Protein AF-U4UZX7-F1 (afdb_monomer)

Foldseek 3Di:
DDLVPDDLVVLCVLCVVLVHRDDSVDDSVVSRVSNVVSVVVCVVVVVVPPDDDDDDDDDDDDDPCDDCVVVVVVVVVVVVVVVVVVD

pLDDT: mean 72.86, std 19.01, range [33.78, 92.94]

Secondary structure (DSSP, 8-state):
--GGGS-HHHHHHHHHHTT----TTS-HHHHHHHHHHHHHHHHHHTTS-------------------THHHHHHHHHHHHHHHHHH-

Solvent-accessible surface area (backbone atoms only — not comparable to full-atom values): 5699 Å² total; per-residue (Å²): 135,70,74,82,78,55,53,70,67,56,51,38,52,54,28,45,73,72,71,39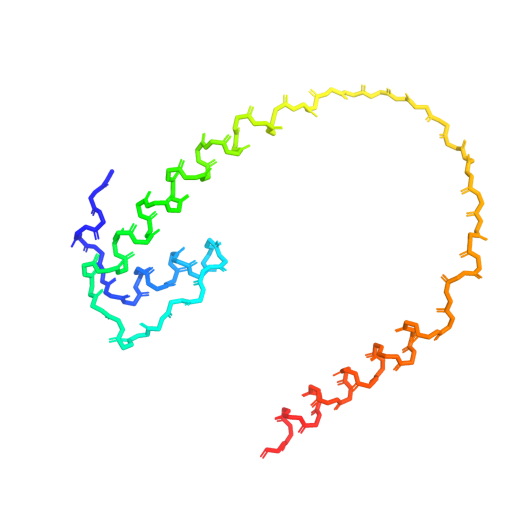,93,65,59,91,87,59,54,67,68,57,53,47,51,52,45,52,55,47,54,59,47,48,65,61,54,63,74,73,72,81,74,84,77,84,80,89,79,80,88,90,82,77,88,73,91,72,62,76,62,59,59,55,56,49,51,54,53,52,50,54,54,56,52,62,74,75,109

Sequence (87 aa):
MSLSKHTKTELLEMLSSQGIDAKSSMKKAELIELLENASASESKEAASEATEPEANTESEAKPSASQPAFLVVGVFIALAILAWIIL

Structure (mmCIF, N/CA/C/O backbone):
data_AF-U4UZX7-F1
#
_entry.id   AF-U4UZX7-F1
#
loop_
_atom_site.group_PDB
_atom_site.id
_atom_site.type_symbol
_atom_site.label_atom_id
_atom_site.label_alt_id
_atom_site.label_comp_id
_atom_site.label_asym_id
_atom_site.label_entity_id
_atom_site.label_seq_id
_atom_site.pdbx_PDB_ins_code
_atom_site.Cartn_x
_atom_site.Cartn_y
_atom_site.Cartn_z
_atom_site.occupancy
_atom_site.B_iso_or_equiv
_atom_site.auth_seq_id
_atom_site.auth_comp_id
_atom_site.auth_asym_id
_atom_site.auth_atom_id
_atom_site.pdbx_PDB_model_num
ATOM 1 N N . MET A 1 1 ? -1.041 0.782 23.628 1.00 56.03 1 MET A N 1
ATOM 2 C CA . MET A 1 1 ? 0.361 0.336 23.432 1.00 56.03 1 MET A CA 1
ATOM 3 C C . MET A 1 1 ? 1.119 1.414 22.663 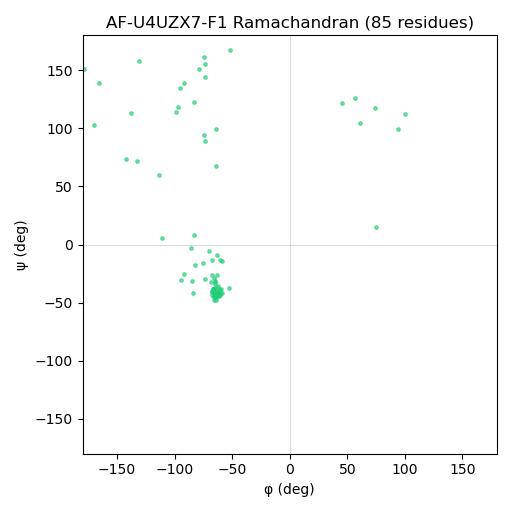1.00 56.03 1 MET A C 1
ATOM 5 O O . MET A 1 1 ? 0.469 2.171 21.963 1.00 56.03 1 MET A O 1
ATOM 9 N N . SER A 1 2 ? 2.444 1.550 22.815 1.00 72.38 2 SER A N 1
ATOM 10 C CA . SER A 1 2 ? 3.201 2.604 22.114 1.00 72.38 2 SER A CA 1
ATOM 11 C C . SER A 1 2 ? 3.842 2.065 20.835 1.00 72.38 2 SER A C 1
ATOM 13 O O . SER A 1 2 ? 4.737 1.222 20.909 1.00 72.38 2 SER A O 1
ATOM 15 N N . LEU A 1 3 ? 3.447 2.626 19.688 1.00 79.38 3 LEU A N 1
ATOM 16 C CA . LEU A 1 3 ? 3.988 2.328 18.352 1.00 79.38 3 LEU A CA 1
ATOM 17 C C . LEU A 1 3 ? 5.502 2.594 18.234 1.00 79.38 3 LEU A C 1
ATOM 19 O O . LEU A 1 3 ? 6.186 2.123 17.327 1.00 79.38 3 LEU A O 1
ATOM 23 N N . SER A 1 4 ? 6.064 3.318 19.205 1.00 78.00 4 SER A N 1
ATOM 24 C CA . SER A 1 4 ? 7.494 3.605 19.298 1.00 78.00 4 SER A CA 1
ATOM 25 C C . SER A 1 4 ? 8.369 2.360 19.491 1.00 78.00 4 SER A C 1
ATOM 27 O O . SER A 1 4 ? 9.525 2.391 19.065 1.00 78.00 4 SER A O 1
ATOM 29 N N . LYS A 1 5 ? 7.833 1.279 20.076 1.00 86.56 5 LYS A N 1
ATOM 30 C CA . LYS A 1 5 ? 8.573 0.040 20.376 1.00 86.56 5 LYS A CA 1
ATOM 31 C C . LYS A 1 5 ? 8.703 -0.910 19.182 1.00 86.56 5 LYS A C 1
ATOM 33 O O . LYS A 1 5 ? 9.572 -1.775 19.216 1.00 86.56 5 LYS A O 1
ATOM 38 N N . HIS A 1 6 ? 7.880 -0.733 18.152 1.00 86.31 6 HIS A N 1
ATOM 39 C CA . HIS A 1 6 ? 7.863 -1.602 16.979 1.00 86.31 6 HIS A CA 1
ATOM 40 C C . HIS A 1 6 ? 9.005 -1.267 16.019 1.00 86.31 6 HIS A C 1
ATOM 42 O O . HIS A 1 6 ? 9.483 -0.122 15.933 1.00 86.31 6 HIS A O 1
ATOM 48 N N . THR A 1 7 ? 9.455 -2.287 15.290 1.00 89.12 7 THR A N 1
ATOM 49 C CA . THR A 1 7 ? 10.478 -2.117 14.254 1.00 89.12 7 THR A CA 1
ATOM 50 C C . THR A 1 7 ? 9.890 -1.437 13.016 1.00 89.12 7 THR A C 1
ATOM 52 O O . THR A 1 7 ? 8.679 -1.398 12.816 1.00 89.12 7 THR A O 1
ATOM 55 N N . LYS A 1 8 ? 10.744 -0.865 12.158 1.00 88.94 8 LYS A N 1
ATOM 56 C CA . LYS A 1 8 ? 10.281 -0.199 10.929 1.00 88.94 8 LYS A CA 1
ATOM 57 C C . LYS A 1 8 ? 9.513 -1.155 10.008 1.00 88.94 8 LYS A C 1
ATOM 59 O O . LYS A 1 8 ? 8.527 -0.744 9.414 1.00 88.94 8 LYS A O 1
ATOM 64 N N . THR A 1 9 ? 9.959 -2.404 9.912 1.00 89.56 9 THR A N 1
ATOM 65 C CA . THR A 1 9 ? 9.311 -3.449 9.109 1.00 89.56 9 THR A CA 1
ATOM 66 C C . THR A 1 9 ? 7.928 -3.792 9.647 1.00 89.56 9 THR A C 1
ATOM 68 O O . THR A 1 9 ? 6.976 -3.861 8.885 1.00 89.56 9 THR A O 1
ATOM 71 N N . GLU A 1 10 ? 7.807 -3.920 10.964 1.00 89.69 10 GLU A N 1
ATOM 72 C CA . GLU A 1 10 ? 6.542 -4.224 11.634 1.00 89.69 10 GLU A CA 1
ATOM 73 C C . GLU A 1 10 ? 5.522 -3.086 11.469 1.00 89.69 10 GLU A C 1
ATOM 75 O O . GLU A 1 10 ? 4.358 -3.331 11.183 1.00 89.69 10 GLU A O 1
A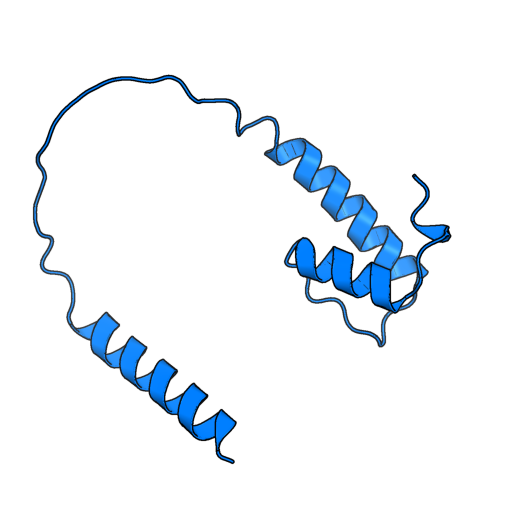TOM 80 N N . LEU A 1 11 ? 5.965 -1.824 11.521 1.00 91.25 11 LEU A N 1
ATOM 81 C CA . LEU A 1 11 ? 5.097 -0.679 11.214 1.00 91.25 11 LEU A CA 1
ATOM 82 C C . LEU A 1 11 ? 4.583 -0.699 9.764 1.00 91.25 11 LEU A C 1
ATOM 84 O O . LEU A 1 11 ? 3.439 -0.326 9.525 1.00 91.25 11 LEU A O 1
ATOM 88 N N . LEU A 1 12 ? 5.407 -1.128 8.799 1.00 90.31 12 LEU A N 1
ATOM 89 C CA . LEU A 1 12 ? 4.983 -1.278 7.400 1.00 90.31 12 LEU A CA 1
ATOM 90 C C . LEU A 1 12 ? 3.964 -2.405 7.235 1.00 90.31 12 LEU A C 1
ATOM 92 O O . LEU A 1 12 ? 2.997 -2.239 6.503 1.00 90.31 12 LEU A O 1
ATOM 96 N N . GLU A 1 13 ? 4.165 -3.528 7.922 1.00 89.31 13 GLU A N 1
ATOM 97 C CA . GLU A 1 13 ? 3.229 -4.655 7.919 1.00 89.31 13 GLU A CA 1
ATOM 98 C C . GLU A 1 13 ? 1.869 -4.253 8.506 1.00 89.31 13 GLU A C 1
ATOM 100 O O . GLU A 1 13 ? 0.829 -4.546 7.917 1.00 89.31 13 GLU A O 1
ATOM 105 N N . MET A 1 14 ? 1.863 -3.502 9.611 1.00 91.12 14 MET A N 1
ATOM 106 C CA . MET A 1 14 ? 0.633 -2.982 10.218 1.00 91.12 14 MET A CA 1
ATOM 107 C C . MET A 1 14 ? -0.071 -1.948 9.323 1.00 91.12 14 MET A C 1
ATOM 109 O O . MET A 1 14 ? -1.296 -1.950 9.228 1.00 91.12 14 MET A O 1
ATOM 113 N N . LEU A 1 15 ? 0.681 -1.079 8.637 1.00 89.19 15 LEU A N 1
ATOM 114 C CA . LEU A 1 15 ? 0.123 -0.152 7.642 1.00 89.19 15 LEU A CA 1
ATOM 115 C C . LEU A 1 15 ? -0.471 -0.913 6.453 1.00 89.19 15 LEU A C 1
ATOM 117 O O . LEU A 1 15 ? -1.600 -0.640 6.059 1.00 89.19 15 LEU A O 1
ATOM 121 N N . SER A 1 16 ? 0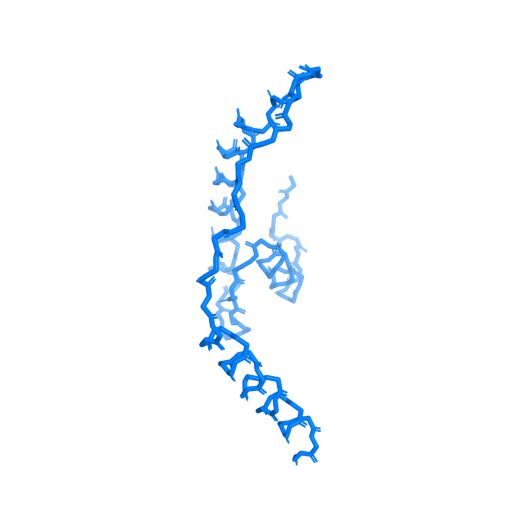.242 -1.919 5.947 1.00 87.19 16 SER A N 1
ATOM 122 C CA . SER A 1 16 ? -0.242 -2.786 4.872 1.00 87.19 16 SER A CA 1
ATOM 123 C C . SER A 1 16 ? -1.493 -3.563 5.283 1.00 87.19 16 SER A C 1
ATOM 125 O O . SER A 1 16 ? -2.378 -3.752 4.455 1.00 87.19 16 SER A O 1
ATOM 127 N N . SER A 1 17 ? -1.586 -3.987 6.547 1.00 86.94 17 SER A N 1
ATOM 128 C CA . SER A 1 17 ? -2.771 -4.657 7.104 1.00 86.94 17 SER A CA 1
ATOM 129 C C . SER A 1 17 ? -3.987 -3.729 7.140 1.00 86.94 17 SER A C 1
ATOM 131 O O . SER A 1 17 ? -5.105 -4.183 6.931 1.00 86.94 17 SER A O 1
ATOM 133 N N . GLN A 1 18 ? -3.762 -2.425 7.320 1.00 85.38 18 GLN A N 1
ATOM 134 C CA . GLN A 1 18 ? -4.786 -1.381 7.201 1.00 85.38 18 GLN A CA 1
ATOM 135 C C . GLN A 1 18 ? -5.018 -0.923 5.745 1.00 85.38 18 GLN A C 1
ATOM 137 O O . GLN A 1 18 ? -5.717 0.059 5.511 1.00 85.38 18 GLN A O 1
ATOM 142 N N . GLY A 1 19 ? -4.424 -1.593 4.747 1.00 85.50 19 GLY A N 1
ATOM 143 C CA . GLY A 1 19 ? -4.574 -1.243 3.329 1.00 85.50 19 GLY A CA 1
ATOM 144 C C . GLY A 1 19 ? -3.784 -0.006 2.887 1.00 85.50 19 GLY A C 1
ATOM 145 O O . GLY A 1 19 ? -4.047 0.545 1.818 1.00 85.50 19 GLY A O 1
ATOM 146 N N . ILE A 1 20 ? -2.817 0.445 3.690 1.00 86.19 20 ILE A N 1
ATOM 147 C CA . ILE A 1 20 ? -2.016 1.642 3.426 1.00 86.19 20 ILE A CA 1
ATOM 148 C C . ILE A 1 20 ? -0.672 1.224 2.822 1.00 86.19 20 ILE A C 1
ATOM 150 O O . ILE A 1 20 ? 0.162 0.613 3.492 1.00 86.19 20 ILE A O 1
ATOM 154 N N . ASP A 1 21 ? -0.440 1.597 1.559 1.00 84.62 21 ASP A N 1
ATOM 155 C CA . ASP A 1 21 ? 0.835 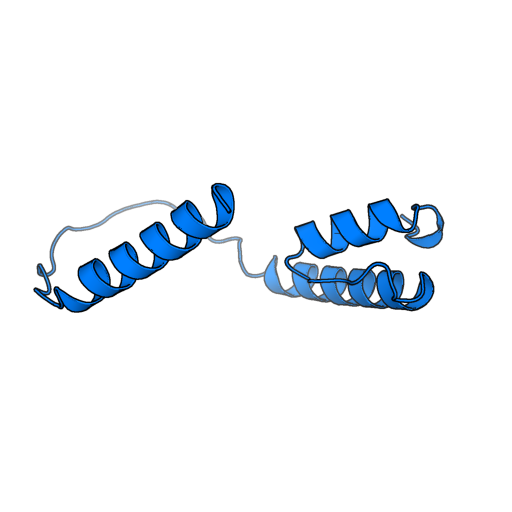1.360 0.870 1.00 84.62 21 ASP A CA 1
ATOM 156 C C . ASP A 1 21 ? 1.916 2.316 1.398 1.00 84.62 21 ASP A C 1
ATOM 158 O O . ASP A 1 21 ? 2.105 3.442 0.928 1.00 84.62 21 ASP A O 1
ATOM 162 N N . ALA A 1 22 ? 2.610 1.873 2.443 1.00 86.44 22 ALA A N 1
ATOM 163 C CA . ALA A 1 22 ? 3.719 2.598 3.037 1.00 86.44 22 ALA A CA 1
ATOM 164 C C . ALA A 1 22 ? 5.053 2.114 2.458 1.00 86.44 22 ALA A C 1
ATOM 166 O O . ALA A 1 22 ? 5.335 0.920 2.362 1.00 86.44 22 ALA A O 1
ATOM 167 N N . LYS A 1 23 ? 5.931 3.055 2.100 1.00 86.38 23 LYS A N 1
ATOM 168 C CA . LYS A 1 23 ? 7.244 2.731 1.525 1.00 86.38 23 LYS A CA 1
ATOM 169 C C . LYS A 1 23 ? 8.301 2.621 2.612 1.00 86.38 23 LYS A C 1
ATOM 171 O O . LYS A 1 23 ? 8.440 3.508 3.452 1.00 86.38 23 LYS A O 1
ATOM 176 N N . SER A 1 24 ? 9.183 1.628 2.498 1.00 81.81 24 SER A N 1
ATOM 177 C CA . SER A 1 24 ? 10.361 1.508 3.374 1.00 81.81 24 SER A CA 1
ATOM 178 C C . SER A 1 24 ? 11.321 2.706 3.278 1.00 81.81 24 SER A C 1
ATOM 180 O O . SER A 1 24 ? 12.154 2.907 4.154 1.00 81.81 24 SER A O 1
ATOM 182 N N . SER A 1 25 ? 11.192 3.583 2.279 1.00 82.88 25 SER A N 1
ATOM 183 C CA . SER A 1 25 ? 11.954 4.839 2.234 1.00 82.88 25 SER A CA 1
ATOM 184 C C . SER A 1 25 ? 11.447 5.920 3.207 1.00 82.88 25 SER A C 1
ATOM 186 O O . SER A 1 25 ? 12.183 6.871 3.465 1.00 82.88 25 SER A O 1
ATOM 188 N N . MET A 1 26 ? 10.229 5.807 3.753 1.00 85.06 26 MET A N 1
ATOM 189 C CA . MET A 1 26 ? 9.663 6.795 4.683 1.00 85.06 26 MET A CA 1
ATOM 190 C C . MET A 1 26 ? 10.319 6.726 6.074 1.00 85.06 26 MET A C 1
ATOM 192 O O . MET A 1 26 ? 10.898 5.706 6.482 1.00 85.06 26 MET A O 1
ATOM 196 N N . LYS A 1 27 ? 10.270 7.838 6.819 1.00 89.69 27 LYS A N 1
ATOM 197 C CA . LYS A 1 27 ? 10.826 7.915 8.177 1.00 89.69 27 LYS A CA 1
ATOM 198 C C . LYS A 1 27 ? 9.934 7.162 9.159 1.00 89.69 27 LYS A C 1
ATOM 200 O O . LYS A 1 27 ? 8.717 7.239 9.076 1.00 89.69 27 LYS A O 1
ATOM 205 N N . LYS A 1 28 ? 10.536 6.507 10.161 1.00 88.06 28 LYS A N 1
ATOM 206 C CA . LYS A 1 28 ? 9.798 5.786 11.220 1.00 88.06 28 LYS A CA 1
ATOM 207 C C . LYS A 1 28 ? 8.736 6.660 11.900 1.00 88.06 28 LYS A C 1
ATOM 209 O O . LYS A 1 28 ? 7.676 6.154 12.229 1.00 88.06 28 LYS A O 1
ATOM 214 N N . ALA A 1 29 ? 9.026 7.947 12.100 1.00 89.31 29 ALA A N 1
ATOM 215 C CA . ALA A 1 29 ? 8.076 8.895 12.679 1.00 89.31 29 ALA A CA 1
ATOM 216 C C . ALA A 1 29 ? 6.826 9.076 11.800 1.00 89.31 29 ALA A C 1
ATOM 218 O O . ALA A 1 29 ? 5.720 9.006 12.317 1.00 89.31 29 ALA A O 1
ATOM 219 N N . GLU A 1 30 ? 7.007 9.209 10.483 1.00 88.94 30 GLU A N 1
ATOM 220 C CA . GLU A 1 30 ? 5.898 9.347 9.530 1.00 88.94 30 GLU A CA 1
ATOM 221 C C . GLU A 1 30 ? 5.053 8.068 9.477 1.00 88.94 30 GLU A C 1
ATOM 223 O O . GLU A 1 30 ? 3.834 8.141 9.520 1.00 88.94 30 GLU A O 1
ATOM 228 N N . LEU A 1 31 ? 5.676 6.880 9.482 1.00 90.25 31 LEU A N 1
ATOM 229 C CA . LEU A 1 31 ? 4.930 5.612 9.547 1.00 90.25 31 LEU A CA 1
ATOM 230 C C . LEU A 1 31 ? 4.056 5.519 10.807 1.00 90.25 31 LEU A C 1
ATOM 232 O O . LEU A 1 31 ? 2.930 5.040 10.734 1.00 90.25 31 LEU A O 1
ATOM 236 N N . ILE A 1 32 ? 4.578 5.950 11.960 1.00 90.88 32 ILE A N 1
ATOM 237 C CA . ILE A 1 32 ? 3.833 5.936 13.227 1.00 90.88 32 ILE A CA 1
ATOM 238 C C . ILE A 1 32 ? 2.643 6.891 13.158 1.00 90.88 32 ILE A C 1
ATOM 240 O O . ILE A 1 32 ? 1.554 6.516 13.572 1.00 90.88 32 ILE A O 1
ATOM 244 N N . GLU A 1 33 ? 2.842 8.091 12.617 1.00 89.25 33 GLU A N 1
ATOM 245 C CA . GLU A 1 33 ? 1.774 9.076 12.445 1.00 89.25 33 GLU A CA 1
ATOM 246 C C . GLU A 1 33 ? 0.681 8.574 11.491 1.00 89.25 33 GLU A C 1
ATOM 248 O O . GLU A 1 33 ? -0.504 8.720 11.788 1.00 89.25 33 GLU A O 1
ATOM 253 N N . LEU A 1 34 ? 1.050 7.928 10.379 1.00 88.81 34 LEU A N 1
ATOM 254 C CA . LEU A 1 34 ? 0.083 7.300 9.473 1.00 88.81 34 LEU A CA 1
ATOM 255 C C . LEU A 1 34 ? -0.710 6.200 10.186 1.00 88.81 34 LEU A C 1
ATOM 257 O O . LEU A 1 34 ? -1.926 6.136 10.039 1.00 88.81 34 LEU A O 1
ATOM 261 N N . LEU A 1 35 ? -0.033 5.358 10.971 1.00 87.88 35 LEU A N 1
ATOM 262 C CA . LEU A 1 35 ? -0.669 4.260 11.693 1.00 87.88 35 LEU A CA 1
ATOM 263 C C . LEU A 1 35 ? -1.610 4.783 12.790 1.00 87.88 35 LEU A C 1
ATOM 265 O O . LEU A 1 35 ? -2.703 4.258 12.948 1.00 87.88 35 LEU A O 1
ATOM 269 N N . GLU A 1 36 ? -1.220 5.842 13.504 1.00 87.62 36 GLU A N 1
ATOM 270 C CA . GLU A 1 36 ? -2.041 6.486 14.535 1.00 87.62 36 GLU A CA 1
ATOM 271 C C . GLU A 1 36 ? -3.298 7.140 13.940 1.00 87.62 36 GLU A C 1
ATOM 273 O O . GLU A 1 36 ? -4.397 6.939 14.457 1.00 87.62 36 GLU A O 1
ATOM 278 N N . ASN A 1 37 ? -3.164 7.849 12.813 1.00 86.75 37 ASN A N 1
ATOM 279 C CA . ASN A 1 37 ? -4.304 8.422 12.089 1.00 86.75 37 ASN A CA 1
ATOM 280 C C . ASN A 1 37 ? -5.228 7.345 11.501 1.00 86.75 37 ASN A C 1
ATOM 282 O O . ASN A 1 37 ? -6.451 7.504 11.514 1.00 86.75 37 ASN A O 1
ATOM 286 N N . ALA A 1 38 ? -4.659 6.246 11.002 1.00 84.06 38 ALA A N 1
ATOM 287 C CA . ALA A 1 38 ? -5.419 5.116 10.483 1.00 84.06 38 ALA A CA 1
ATOM 288 C C . ALA A 1 38 ? -6.219 4.423 11.593 1.00 84.06 38 ALA A C 1
ATOM 290 O O . ALA A 1 38 ? -7.431 4.280 11.464 1.00 84.06 38 ALA A O 1
ATOM 291 N N . SER A 1 39 ? -5.598 4.124 12.739 1.00 75.31 39 SER A N 1
ATOM 292 C CA . SER A 1 39 ? -6.295 3.539 13.893 1.00 75.31 39 SER A CA 1
ATOM 293 C C . SER A 1 39 ? -7.351 4.483 14.492 1.00 75.31 39 SER A C 1
ATOM 295 O O . SER A 1 39 ? -8.402 4.043 14.967 1.00 75.31 39 SER A O 1
ATOM 297 N N . ALA A 1 40 ? -7.121 5.799 14.444 1.00 71.25 40 ALA A N 1
ATOM 298 C CA . ALA A 1 40 ? -8.131 6.794 14.810 1.00 71.25 40 ALA A CA 1
ATOM 299 C C . ALA A 1 40 ? -9.316 6.836 13.822 1.00 71.25 40 ALA A C 1
ATOM 301 O O . ALA A 1 40 ? -10.423 7.212 14.205 1.00 71.25 40 ALA A O 1
ATOM 302 N N . SER A 1 41 ? -9.099 6.442 12.565 1.00 62.31 41 SER A N 1
ATOM 303 C CA . SER A 1 41 ? -10.143 6.361 11.537 1.00 62.31 41 SER A CA 1
ATOM 304 C C . SER A 1 41 ? -10.915 5.038 11.620 1.00 62.31 41 SER A C 1
ATOM 306 O O . SER A 1 41 ? -12.144 5.056 11.612 1.00 62.31 41 SER A O 1
ATOM 308 N N . GLU A 1 42 ? -10.225 3.915 11.849 1.00 59.09 42 GLU A N 1
ATOM 309 C CA . GLU A 1 42 ? -10.832 2.593 12.070 1.00 59.09 42 GLU A CA 1
ATOM 310 C C . GLU A 1 42 ? -11.751 2.590 13.302 1.00 59.09 42 GLU A C 1
ATOM 312 O O . GLU A 1 42 ? -12.864 2.074 13.256 1.00 59.09 42 GLU A O 1
ATOM 317 N N . SER A 1 43 ? -11.365 3.275 14.383 1.00 54.59 43 SER A N 1
ATOM 318 C CA . SER A 1 43 ? -12.226 3.437 15.568 1.00 54.59 43 SER A CA 1
ATOM 319 C C . SER A 1 43 ? -13.473 4.304 15.333 1.00 54.59 43 SER A C 1
ATOM 321 O O . SER A 1 43 ? -14.392 4.282 16.154 1.00 54.59 43 SER A O 1
ATOM 323 N N . LYS A 1 44 ? -13.543 5.040 14.216 1.00 49.00 44 LYS A N 1
ATOM 324 C CA . LYS A 1 44 ? -14.720 5.822 13.822 1.00 49.00 44 LYS A CA 1
ATOM 325 C C . LYS A 1 44 ? -15.639 5.056 12.866 1.00 49.00 44 LYS A C 1
ATOM 327 O O . LYS A 1 44 ? -16.850 5.254 12.933 1.00 49.00 44 LYS A O 1
ATOM 332 N N . GLU A 1 45 ? -15.095 4.163 12.039 1.00 46.75 45 GLU A N 1
ATOM 333 C CA . GLU A 1 45 ? -15.880 3.286 11.153 1.00 46.75 45 GLU A CA 1
ATOM 334 C C . GLU A 1 45 ? -16.368 2.007 11.857 1.00 46.75 45 GLU A C 1
ATOM 336 O O . GLU A 1 45 ? -17.504 1.593 11.636 1.00 46.75 45 GLU A O 1
ATOM 341 N N . ALA A 1 46 ? -15.623 1.472 12.830 1.00 46.28 46 ALA A N 1
ATOM 342 C CA . ALA A 1 46 ? -16.038 0.311 13.629 1.00 46.28 46 ALA A CA 1
ATOM 343 C C . ALA A 1 46 ? -17.204 0.593 14.605 1.00 46.28 46 ALA A C 1
ATOM 345 O O . ALA A 1 46 ? -17.732 -0.325 15.228 1.00 46.28 46 ALA A O 1
ATOM 346 N N . ALA A 1 47 ? -17.650 1.848 14.733 1.00 43.91 47 ALA A N 1
ATOM 347 C CA . ALA 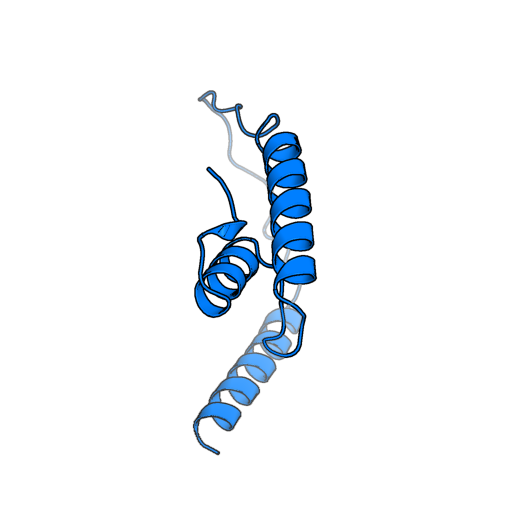A 1 47 ? -18.896 2.190 15.424 1.00 43.91 47 ALA A CA 1
ATOM 348 C C . ALA A 1 47 ? -20.144 2.096 14.515 1.00 43.91 47 ALA A C 1
ATOM 350 O O . ALA A 1 47 ? -21.254 2.313 14.998 1.00 43.91 47 ALA A O 1
ATOM 351 N N . SER A 1 48 ? -19.987 1.788 13.217 1.00 44.06 48 SER A N 1
ATOM 352 C CA . SER A 1 48 ? -21.095 1.542 12.273 1.00 44.06 48 SER A CA 1
ATOM 353 C C . SER A 1 48 ? -21.214 0.089 11.799 1.00 44.06 48 SER A C 1
ATOM 355 O O . SER A 1 48 ? -22.100 -0.207 11.005 1.00 44.06 48 SER A O 1
ATOM 357 N N . GLU A 1 49 ? -20.413 -0.838 12.332 1.00 41.12 49 GLU A N 1
ATOM 358 C CA . GLU A 1 49 ? -20.576 -2.284 12.112 1.00 41.12 49 GLU A CA 1
ATOM 359 C C . GLU A 1 49 ? -20.957 -2.997 13.415 1.00 41.12 49 GLU A C 1
ATOM 361 O O . GLU A 1 49 ? -20.284 -3.887 13.922 1.00 41.12 49 GLU A O 1
ATOM 366 N N . ALA A 1 50 ? -22.091 -2.582 13.972 1.00 46.78 50 ALA A N 1
ATOM 367 C CA . ALA A 1 50 ? -22.871 -3.393 14.898 1.00 46.78 50 ALA A CA 1
ATOM 368 C C . ALA A 1 50 ? -24.335 -3.333 14.456 1.00 46.78 50 ALA A C 1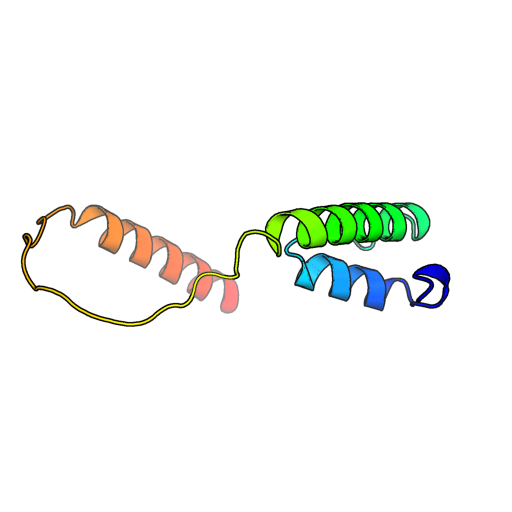
ATOM 370 O O . ALA A 1 50 ? -25.176 -2.662 15.050 1.00 46.78 50 ALA A O 1
ATOM 371 N N . THR A 1 51 ? -24.641 -3.989 13.342 1.00 35.97 51 THR A N 1
ATOM 372 C CA . THR A 1 51 ? -26.015 -4.352 12.990 1.00 35.97 51 THR A CA 1
ATOM 373 C C . THR A 1 51 ? -25.980 -5.730 12.342 1.00 35.97 51 THR A C 1
ATOM 375 O O . THR A 1 51 ? -26.153 -5.882 11.141 1.00 35.97 51 THR A O 1
ATOM 378 N N . GLU A 1 52 ? -25.759 -6.752 13.163 1.00 46.97 52 GLU A N 1
ATOM 379 C CA . GLU A 1 52 ? -26.620 -7.925 13.045 1.00 46.97 52 GLU A CA 1
ATOM 380 C C . GLU A 1 52 ? -27.884 -7.599 13.847 1.00 46.97 52 GLU A C 1
ATOM 382 O O . GLU A 1 52 ? -27.808 -7.213 15.019 1.00 46.97 52 GLU A O 1
ATOM 387 N N . PRO A 1 53 ? -29.050 -7.662 13.196 1.00 41.97 53 PRO A N 1
ATOM 388 C CA . PRO A 1 53 ? -29.948 -8.723 13.604 1.00 41.97 53 PRO A CA 1
ATOM 389 C C . PRO A 1 53 ? -30.497 -9.512 12.414 1.00 41.97 53 PRO A C 1
ATOM 391 O O . PRO A 1 53 ? -30.533 -9.072 11.268 1.00 41.97 53 PRO A O 1
ATOM 394 N N . GLU A 1 54 ? -30.912 -10.716 12.767 1.00 45.94 54 GLU A N 1
ATOM 395 C CA . GLU A 1 54 ? -31.522 -11.744 11.948 1.00 45.94 54 GLU A CA 1
ATOM 396 C C . GLU A 1 54 ? -32.737 -11.296 11.110 1.00 45.94 54 GLU A C 1
ATOM 398 O O . GLU A 1 54 ? -33.422 -10.320 11.412 1.00 45.94 54 GLU A O 1
ATOM 403 N N . ALA A 1 55 ? -33.080 -12.202 10.184 1.00 39.38 55 ALA A N 1
ATOM 404 C CA . ALA A 1 55 ? -34.443 -12.636 9.866 1.00 39.38 55 ALA A CA 1
ATOM 405 C C . ALA A 1 55 ? -35.109 -12.019 8.611 1.00 39.38 55 ALA A C 1
ATOM 407 O O . ALA A 1 55 ? -35.536 -10.871 8.612 1.00 39.38 55 ALA A O 1
ATOM 408 N N . ASN A 1 56 ? -35.320 -12.902 7.609 1.00 44.53 56 ASN A N 1
ATOM 409 C CA . ASN A 1 56 ? -36.373 -12.922 6.562 1.00 44.53 56 ASN A CA 1
ATOM 410 C C . ASN A 1 56 ? -36.504 -11.672 5.661 1.00 44.53 56 ASN A C 1
ATOM 412 O O . ASN A 1 56 ? -36.773 -10.574 6.123 1.00 44.53 56 ASN A O 1
ATOM 416 N N . THR A 1 57 ? -36.467 -11.761 4.326 1.00 33.78 57 THR A N 1
ATOM 417 C CA . THR A 1 57 ? -37.511 -12.355 3.461 1.00 33.78 57 THR A CA 1
ATOM 418 C C . THR A 1 57 ? -37.048 -12.269 1.988 1.00 33.78 57 THR A C 1
ATOM 420 O O . THR A 1 57 ? -36.352 -11.323 1.645 1.00 33.78 57 THR A O 1
ATOM 423 N N . GLU A 1 58 ? -37.494 -13.216 1.148 1.00 37.72 58 GLU A N 1
ATOM 424 C CA . GLU A 1 58 ? -37.794 -13.058 -0.299 1.00 37.72 58 GLU A CA 1
ATOM 425 C C . GLU A 1 58 ? -36.649 -12.629 -1.246 1.00 37.72 58 GLU A C 1
ATOM 427 O O . GLU A 1 58 ? -36.157 -11.511 -1.238 1.00 37.72 58 GLU A O 1
ATOM 432 N N . SER A 1 59 ? -36.086 -13.529 -2.054 1.00 51.12 59 SER A N 1
ATOM 433 C CA . SER A 1 59 ? -36.622 -13.949 -3.359 1.00 51.12 59 SER A CA 1
ATOM 434 C C . SER A 1 59 ? -37.095 -12.795 -4.259 1.00 51.12 59 SER A C 1
ATOM 436 O O . SER A 1 59 ? -38.051 -12.101 -3.948 1.00 51.12 59 SER A O 1
ATOM 438 N N . GLU A 1 60 ? -36.470 -12.740 -5.441 1.00 49.59 60 GLU A N 1
ATOM 439 C CA . GLU A 1 60 ? -36.906 -12.072 -6.676 1.00 49.59 60 GLU A CA 1
ATOM 440 C C . GLU A 1 60 ? -36.408 -10.635 -6.950 1.00 49.59 60 GLU A C 1
ATOM 442 O O . GLU A 1 60 ? -36.994 -9.652 -6.521 1.00 49.59 60 GLU A O 1
ATOM 447 N N . ALA A 1 61 ? -35.375 -10.517 -7.803 1.00 44.28 61 ALA A N 1
ATOM 448 C CA . ALA A 1 61 ? -35.407 -9.613 -8.964 1.00 44.28 61 ALA A CA 1
ATOM 449 C C . ALA A 1 61 ? -34.208 -9.826 -9.920 1.00 44.28 61 ALA A C 1
ATOM 451 O O . ALA A 1 61 ? -33.127 -9.283 -9.725 1.00 44.28 61 ALA A O 1
ATOM 452 N N . LYS A 1 62 ? -34.496 -10.506 -11.042 1.00 40.50 62 LYS A N 1
ATOM 453 C CA . LYS A 1 62 ? -34.000 -10.205 -12.404 1.00 40.50 62 LYS A CA 1
ATOM 454 C C . LYS A 1 62 ? -32.523 -10.531 -12.738 1.00 40.50 62 LYS A C 1
ATOM 456 O O . LYS A 1 62 ? -31.612 -9.879 -12.235 1.00 40.50 62 LYS A O 1
ATOM 461 N N . PRO A 1 63 ? -32.251 -11.437 -13.705 1.00 49.00 63 PRO A N 1
ATOM 462 C CA . PRO A 1 63 ? -30.919 -11.563 -14.273 1.00 49.00 63 PRO A CA 1
ATOM 463 C C . PRO A 1 63 ? -30.716 -10.355 -15.192 1.00 49.00 63 PRO A C 1
ATOM 465 O O . PRO A 1 63 ? -31.156 -10.345 -16.343 1.00 49.00 63 PRO A O 1
ATOM 468 N N . SER A 1 64 ? -30.111 -9.286 -14.679 1.00 45.84 64 SER A N 1
ATOM 469 C CA . SER A 1 64 ? -29.608 -8.222 -15.543 1.00 45.84 64 SER A CA 1
ATOM 470 C C . SER A 1 64 ? -28.499 -8.814 -16.403 1.00 45.84 64 SER A C 1
ATOM 472 O O . SER A 1 64 ? -27.364 -8.976 -15.967 1.00 45.84 64 SER A O 1
ATOM 474 N N . ALA A 1 65 ? -28.864 -9.160 -17.636 1.00 58.69 65 ALA A N 1
ATOM 475 C CA . ALA A 1 65 ? -27.989 -9.485 -18.751 1.00 58.69 65 ALA A CA 1
ATOM 476 C C . ALA A 1 65 ? -27.148 -8.254 -19.152 1.00 58.69 65 ALA A C 1
ATOM 478 O O . ALA A 1 65 ? -27.327 -7.661 -20.212 1.00 58.69 65 ALA A O 1
ATOM 479 N N . SER A 1 66 ? -26.245 -7.853 -18.262 1.00 56.06 66 SER A N 1
ATOM 480 C CA . SER A 1 66 ? -25.267 -6.781 -18.415 1.00 56.06 66 SER A CA 1
ATOM 481 C C . SER A 1 66 ? -23.966 -7.322 -17.820 1.00 56.06 66 SER A C 1
ATOM 483 O O . SER A 1 66 ? -23.919 -7.623 -16.639 1.00 56.06 66 SER A O 1
ATOM 485 N N . GLN A 1 67 ? -22.877 -7.569 -18.536 1.00 58.25 67 GLN A N 1
ATOM 486 C CA . GLN A 1 67 ? -22.496 -7.265 -19.908 1.00 58.25 67 GLN A CA 1
ATOM 487 C C . GLN A 1 67 ? -21.264 -8.165 -20.183 1.00 58.25 67 GLN A C 1
ATOM 489 O O . GLN A 1 67 ? -20.396 -8.258 -19.310 1.00 58.25 67 GLN A O 1
ATOM 494 N N . PRO A 1 68 ? -21.101 -8.795 -21.361 1.00 59.16 68 PRO A N 1
ATOM 495 C CA . PRO A 1 68 ? -19.943 -9.660 -21.658 1.00 59.16 68 PRO A CA 1
ATOM 496 C C . PRO A 1 68 ? -18.585 -8.927 -21.643 1.00 59.16 68 PRO A C 1
ATOM 498 O O . PRO A 1 68 ? -17.534 -9.564 -21.674 1.00 59.16 68 PRO A O 1
ATOM 501 N N . ALA A 1 69 ? -18.585 -7.59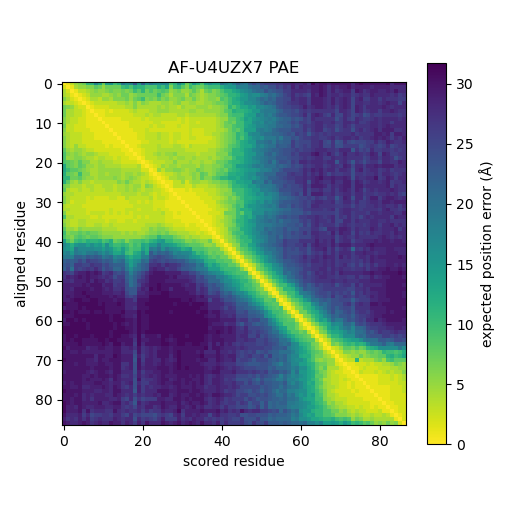3 -21.559 1.00 61.97 69 ALA A N 1
ATOM 502 C CA . ALA A 1 69 ? -17.378 -6.774 -21.516 1.00 61.97 69 ALA A CA 1
ATOM 503 C C . ALA A 1 69 ? -16.527 -7.008 -20.253 1.00 61.97 69 ALA A C 1
ATOM 505 O O . ALA A 1 69 ? -15.302 -6.994 -20.347 1.00 61.97 69 ALA A O 1
ATOM 506 N N . PHE A 1 70 ? -17.143 -7.289 -19.096 1.00 60.59 70 PHE A N 1
ATOM 507 C CA . PHE A 1 70 ? -16.390 -7.552 -17.861 1.00 60.59 70 PHE A CA 1
ATOM 508 C C . PHE A 1 70 ? -15.608 -8.869 -17.915 1.00 60.59 70 PHE A C 1
ATOM 510 O O . PHE A 1 70 ? -14.506 -8.940 -17.377 1.00 60.59 70 PHE A O 1
ATOM 517 N N . LEU A 1 71 ? -16.120 -9.886 -18.618 1.00 73.62 71 LEU A N 1
ATOM 518 C CA . LEU A 1 71 ? -15.401 -11.150 -18.809 1.00 73.62 71 LEU A CA 1
ATOM 519 C C . LEU A 1 71 ? -14.162 -10.962 -19.686 1.00 73.62 71 LEU A C 1
ATOM 521 O O . LEU A 1 71 ? -13.093 -11.464 -19.354 1.00 73.62 71 LEU A O 1
ATOM 525 N N . VAL A 1 72 ? -14.286 -10.199 -20.774 1.00 75.62 72 VAL A N 1
ATOM 526 C CA . VAL A 1 72 ? -13.162 -9.915 -21.675 1.00 75.62 72 VAL A CA 1
ATOM 527 C C . VAL A 1 72 ? -12.078 -9.120 -20.944 1.00 75.62 72 VAL A C 1
ATOM 529 O O . VAL A 1 72 ? -10.914 -9.512 -20.969 1.00 75.62 72 VAL A O 1
ATOM 532 N N . VAL A 1 73 ? -12.457 -8.056 -20.227 1.00 80.25 73 VAL A N 1
ATOM 533 C CA . VAL A 1 73 ? -11.521 -7.253 -19.423 1.00 80.25 73 VAL A CA 1
ATOM 534 C C . VAL A 1 73 ? -10.858 -8.101 -18.330 1.00 80.25 73 VAL A C 1
ATOM 536 O O . VAL A 1 73 ? -9.640 -8.041 -18.174 1.00 80.25 73 VAL A O 1
ATOM 539 N N . GLY A 1 74 ? -11.619 -8.951 -17.633 1.00 82.62 74 GLY A N 1
ATOM 540 C CA . GLY A 1 74 ? -11.087 -9.860 -16.615 1.00 82.62 74 GLY A CA 1
ATOM 541 C C . GLY A 1 74 ? -10.055 -10.853 -17.161 1.00 82.62 74 GLY A C 1
ATOM 542 O O . GLY A 1 74 ? -9.008 -11.051 -16.547 1.00 82.62 74 GLY A O 1
ATOM 543 N N . VAL A 1 75 ? -10.297 -11.427 -18.345 1.00 87.62 75 VAL A N 1
ATOM 544 C CA . VAL A 1 75 ? -9.354 -12.351 -19.001 1.00 87.62 75 VAL A CA 1
ATOM 545 C C . VAL A 1 75 ? -8.048 -11.648 -19.382 1.00 87.62 75 VAL A C 1
ATOM 547 O O . VAL A 1 75 ? -6.975 -12.212 -19.170 1.00 87.62 75 VAL A O 1
ATOM 550 N N . PHE A 1 76 ? -8.102 -10.410 -19.883 1.00 91.00 76 PHE A N 1
ATOM 551 C CA . PHE A 1 76 ? -6.887 -9.645 -20.191 1.00 91.00 76 PHE A CA 1
ATOM 552 C C . PHE A 1 76 ? -6.046 -9.353 -18.944 1.00 91.00 76 PHE A C 1
ATOM 554 O O . PHE A 1 76 ? -4.822 -9.484 -18.989 1.00 91.00 76 PHE A O 1
ATOM 561 N N . ILE A 1 77 ? -6.693 -9.014 -17.826 1.00 91.25 77 ILE A N 1
ATOM 562 C CA . ILE A 1 77 ? -6.013 -8.776 -16.546 1.00 91.25 77 ILE A CA 1
ATOM 563 C C . ILE A 1 77 ? -5.344 -10.065 -16.051 1.00 91.25 77 ILE A C 1
ATOM 565 O O . ILE A 1 77 ? -4.171 -10.047 -15.681 1.00 91.25 77 ILE A O 1
ATOM 569 N N . ALA A 1 78 ? -6.049 -11.197 -16.107 1.00 90.75 78 ALA A N 1
ATOM 570 C CA . ALA A 1 78 ? -5.501 -12.488 -15.697 1.00 90.75 78 ALA A CA 1
ATOM 571 C C . ALA A 1 78 ? -4.280 -12.905 -16.541 1.00 90.75 78 ALA A C 1
ATOM 573 O O . ALA A 1 78 ? -3.278 -13.360 -15.990 1.00 90.75 78 ALA A O 1
ATOM 574 N N . LEU A 1 79 ? -4.329 -12.707 -17.865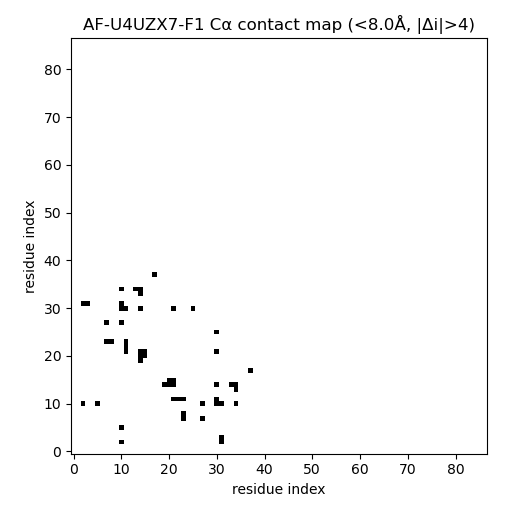 1.00 92.81 79 LEU A N 1
ATOM 575 C CA . LEU A 1 79 ? -3.208 -13.015 -18.760 1.00 92.81 79 LEU A CA 1
ATOM 576 C C . LEU A 1 79 ? -1.997 -12.109 -18.519 1.00 92.81 79 LEU A C 1
ATOM 578 O O . LEU A 1 79 ? -0.869 -12.593 -18.572 1.00 92.81 79 LEU A O 1
ATOM 582 N N . ALA A 1 80 ? -2.210 -10.824 -18.228 1.00 92.94 80 ALA A N 1
ATOM 583 C CA . ALA A 1 80 ? -1.124 -9.897 -17.922 1.00 92.94 80 ALA A CA 1
ATOM 584 C C . ALA A 1 80 ? -0.384 -10.291 -16.633 1.00 92.94 80 ALA A C 1
ATOM 586 O O . ALA A 1 80 ? 0.845 -10.301 -16.614 1.00 92.94 80 ALA A O 1
ATOM 587 N N . ILE A 1 81 ? -1.120 -10.679 -15.584 1.00 91.19 81 ILE A N 1
ATOM 588 C CA . ILE A 1 81 ? -0.531 -11.153 -14.322 1.00 91.19 81 ILE A CA 1
ATOM 589 C C . ILE A 1 81 ? 0.219 -12.470 -14.544 1.00 91.19 81 ILE A C 1
ATOM 591 O O . ILE A 1 81 ? 1.353 -12.613 -14.097 1.00 91.19 81 ILE A O 1
ATOM 595 N N . LEU A 1 82 ? -0.376 -13.420 -15.272 1.00 90.44 82 LEU A N 1
ATOM 596 C CA . LEU A 1 82 ? 0.269 -14.702 -15.557 1.00 90.44 82 LEU A CA 1
ATOM 597 C C . LEU A 1 82 ? 1.557 -14.531 -16.376 1.00 90.44 82 LEU A C 1
ATOM 599 O O . LEU A 1 82 ? 2.557 -15.179 -16.081 1.00 90.44 82 LEU A O 1
ATOM 603 N N . ALA A 1 83 ? 1.554 -13.636 -17.368 1.00 90.25 83 ALA A N 1
ATOM 604 C CA . ALA A 1 83 ? 2.746 -13.307 -18.146 1.00 90.25 83 ALA A CA 1
ATOM 605 C C . ALA A 1 83 ? 3.830 -12.630 -17.291 1.00 90.25 83 ALA A C 1
ATOM 607 O O . ALA A 1 83 ? 5.008 -12.929 -17.463 1.00 90.25 83 ALA A O 1
ATOM 608 N N . TRP A 1 84 ? 3.441 -11.770 -16.345 1.00 90.44 84 TRP A N 1
ATOM 609 C CA . TRP A 1 84 ? 4.365 -11.110 -15.418 1.00 90.44 84 TRP A CA 1
ATOM 610 C C . TRP A 1 84 ? 5.051 -12.084 -14.449 1.00 90.44 84 TRP A C 1
ATOM 612 O O . TRP A 1 84 ? 6.164 -11.826 -14.017 1.00 90.44 84 TRP A O 1
ATOM 622 N N . ILE A 1 85 ? 4.405 -13.202 -14.101 1.00 84.69 85 ILE A N 1
ATOM 623 C CA . ILE A 1 85 ? 4.986 -14.224 -13.212 1.00 84.69 85 ILE A CA 1
ATOM 624 C C . ILE A 1 85 ? 6.081 -15.043 -13.918 1.00 84.69 85 ILE A C 1
ATOM 626 O O . ILE A 1 85 ? 6.981 -15.556 -13.257 1.00 84.69 85 ILE A O 1
ATOM 630 N N . ILE A 1 86 ? 5.983 -15.212 -15.240 1.00 85.50 86 ILE A N 1
ATOM 631 C CA . ILE A 1 86 ? 6.879 -16.086 -16.017 1.00 85.50 86 ILE A CA 1
ATOM 632 C C . ILE A 1 86 ? 8.103 -15.328 -16.563 1.00 85.50 86 ILE A C 1
ATOM 634 O O . ILE A 1 86 ? 9.125 -15.961 -16.832 1.00 85.50 86 ILE A O 1
ATOM 638 N N . LEU A 1 87 ? 8.000 -14.009 -16.753 1.00 79.38 87 LEU A N 1
ATOM 639 C CA . LEU A 1 87 ? 9.086 -13.148 -17.235 1.00 79.38 87 LEU A CA 1
ATOM 640 C C . LEU A 1 87 ? 10.063 -12.771 -16.112 1.00 79.38 87 LEU A C 1
ATOM 642 O O . LEU A 1 87 ? 11.285 -12.839 -16.373 1.00 79.38 87 LEU A O 1
#

Mean predicted aligned error: 18.22 Å

Radius of gyration: 21.28 Å; Cα contacts (8 Å, |Δi|>4): 27; chains: 1; bounding box: 50×25×45 Å